Protein AF-A0A521M958-F1 (afdb_monomer_lite)

Secondary structure (DSSP, 8-state):
----EEE-----SS-HHHHHHHHHHHHHHHHHTT-S-EEE----SS---

Radius of gyration: 12.27 Å; chains: 1; bounding box: 26×23×32 Å

Sequence (49 aa):
MKFAVFDHLDRSGPDLGRQYEDRLKLIELYEWAGFHAYHVAEHHGTPLG

pLDDT: mean 91.81, std 8.5, range [59.22, 98.44]

Structure (mmCIF, N/CA/C/O backbone):
data_AF-A0A521M958-F1
#
_entry.id   AF-A0A521M958-F1
#
loop_
_atom_site.group_PDB
_atom_site.id
_atom_site.type_symbol
_atom_site.label_atom_id
_atom_site.label_alt_id
_atom_site.label_comp_id
_atom_site.label_asym_id
_atom_site.label_entity_id
_atom_site.label_seq_id
_atom_site.pdbx_PDB_ins_code
_atom_site.Cartn_x
_atom_site.Cartn_y
_atom_site.Cartn_z
_atom_site.occupancy
_atom_site.B_iso_or_equiv
_atom_site.auth_seq_id
_atom_site.auth_comp_id
_atom_site.auth_asym_id
_atom_site.auth_atom_id
_atom_site.pdbx_PDB_model_num
ATOM 1 N N . MET A 1 1 ? -14.096 -4.899 16.522 1.00 86.25 1 MET A N 1
ATOM 2 C CA . MET A 1 1 ? -13.546 -5.727 15.425 1.00 86.25 1 MET A CA 1
ATOM 3 C C . MET A 1 1 ? -12.738 -4.812 14.512 1.00 86.25 1 MET A C 1
ATOM 5 O O . MET A 1 1 ? -13.189 -3.693 14.313 1.00 86.25 1 MET A O 1
ATOM 9 N N . LYS A 1 2 ? -11.562 -5.226 14.022 1.00 95.75 2 LYS A N 1
ATOM 10 C CA . LYS A 1 2 ? -10.742 -4.439 13.081 1.00 95.75 2 LYS A CA 1
ATOM 11 C C . LYS A 1 2 ? -10.666 -5.175 11.743 1.00 95.75 2 LYS A C 1
ATOM 13 O O . LYS A 1 2 ? -10.493 -6.390 11.751 1.00 95.75 2 LYS A O 1
ATOM 18 N N . PHE A 1 3 ? -10.778 -4.444 10.639 1.00 97.44 3 PHE A N 1
ATOM 19 C CA . PHE A 1 3 ? -10.672 -4.971 9.276 1.00 97.44 3 PHE A CA 1
ATOM 20 C C . PHE A 1 3 ? -9.513 -4.287 8.557 1.00 97.44 3 PHE A C 1
ATOM 22 O O . PHE A 1 3 ? -9.300 -3.096 8.754 1.00 97.44 3 PHE A O 1
ATOM 29 N N . ALA A 1 4 ? -8.761 -5.032 7.755 1.00 97.88 4 ALA A N 1
ATOM 30 C CA . ALA A 1 4 ? -7.574 -4.558 7.049 1.00 97.88 4 ALA A CA 1
ATOM 31 C C . ALA A 1 4 ? -7.515 -5.168 5.642 1.00 97.88 4 ALA A C 1
ATOM 33 O O . ALA A 1 4 ? -8.240 -6.122 5.352 1.00 97.88 4 ALA A O 1
ATOM 34 N N . VAL A 1 5 ? -6.653 -4.613 4.792 1.00 98.00 5 VAL A N 1
ATOM 35 C CA . VAL A 1 5 ? -6.436 -5.060 3.409 1.00 98.00 5 VAL A CA 1
ATOM 36 C C . VAL A 1 5 ? -5.073 -5.740 3.289 1.00 98.00 5 VAL A C 1
ATOM 38 O O . VAL A 1 5 ? -4.125 -5.351 3.971 1.00 98.00 5 VAL A O 1
ATOM 41 N N . PHE A 1 6 ? -4.9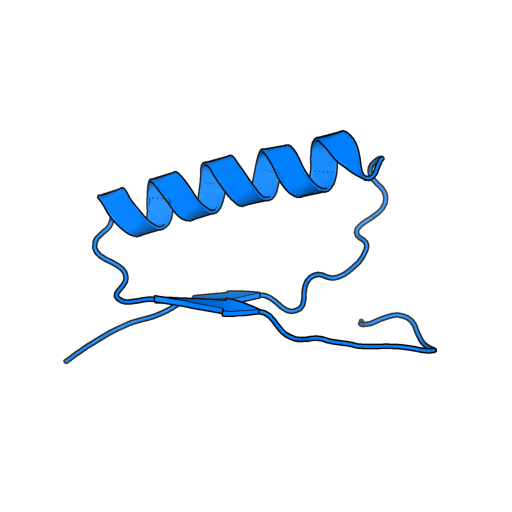80 -6.748 2.422 1.00 96.81 6 PHE A N 1
ATOM 42 C CA . PHE A 1 6 ? -3.736 -7.422 2.059 1.00 96.81 6 PHE A CA 1
ATOM 43 C C . PHE A 1 6 ? -3.516 -7.327 0.543 1.00 96.81 6 PHE A C 1
ATOM 45 O O . PHE A 1 6 ? -4.392 -7.720 -0.227 1.00 96.81 6 PHE A O 1
ATOM 52 N N . ASP A 1 7 ? -2.362 -6.814 0.127 1.00 94.25 7 ASP A N 1
ATOM 53 C CA . ASP A 1 7 ? -1.938 -6.669 -1.268 1.00 94.25 7 ASP A CA 1
ATOM 54 C C . ASP A 1 7 ? -0.710 -7.543 -1.534 1.00 94.25 7 ASP A C 1
ATOM 56 O O . ASP A 1 7 ? 0.303 -7.439 -0.844 1.00 94.25 7 ASP A O 1
ATOM 60 N N . HIS A 1 8 ? -0.791 -8.385 -2.562 1.00 91.50 8 HIS A N 1
ATOM 61 C CA . HIS A 1 8 ? 0.326 -9.229 -2.995 1.00 91.50 8 HIS A CA 1
ATOM 62 C C . HIS A 1 8 ? 1.398 -8.443 -3.773 1.00 91.50 8 HIS A C 1
ATOM 64 O O . HIS A 1 8 ? 2.512 -8.922 -3.947 1.00 91.50 8 HIS A O 1
ATOM 70 N N . LEU A 1 9 ? 1.079 -7.210 -4.187 1.00 89.38 9 LEU A N 1
ATOM 71 C CA . LEU A 1 9 ? 1.922 -6.332 -5.000 1.00 89.38 9 LEU A CA 1
ATOM 72 C C . LEU A 1 9 ? 2.305 -6.941 -6.365 1.00 89.38 9 LEU A C 1
ATOM 74 O O . LEU A 1 9 ? 3.372 -6.681 -6.920 1.00 89.38 9 LEU A O 1
ATOM 78 N N . ASP A 1 10 ? 1.390 -7.709 -6.953 1.00 88.06 10 ASP A N 1
ATOM 79 C CA . ASP A 1 10 ? 1.655 -8.451 -8.188 1.00 88.06 10 ASP A CA 1
ATOM 80 C C . ASP A 1 10 ? 1.787 -7.549 -9.403 1.00 88.06 10 ASP A C 1
ATOM 82 O O . ASP A 1 10 ? 0.987 -6.631 -9.621 1.00 88.06 10 ASP A O 1
A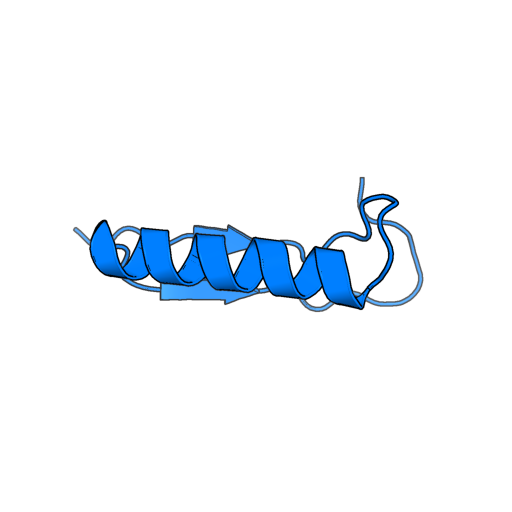TOM 86 N N . ARG A 1 11 ? 2.780 -7.834 -10.251 1.00 84.12 11 ARG A N 1
ATOM 87 C CA . ARG A 1 11 ? 2.989 -7.095 -11.496 1.00 84.12 11 ARG A CA 1
ATOM 88 C C . ARG A 1 11 ? 1.862 -7.401 -12.484 1.00 84.12 11 ARG A C 1
ATOM 90 O O . ARG A 1 11 ? 1.793 -8.489 -13.036 1.00 84.12 11 ARG A O 1
ATOM 97 N N . SER A 1 12 ? 1.025 -6.405 -12.764 1.00 75.19 12 SER A N 1
ATOM 98 C CA . SER A 1 12 ? -0.255 -6.590 -13.473 1.00 75.19 12 SER A CA 1
ATOM 99 C C . SER A 1 12 ? -0.274 -6.113 -14.932 1.00 75.19 12 SER A C 1
ATOM 101 O O . SER A 1 12 ? -1.342 -5.973 -15.518 1.00 75.19 12 SER A O 1
ATOM 103 N N . GLY A 1 13 ? 0.887 -5.867 -15.549 1.00 80.25 13 GLY A N 1
ATOM 104 C CA . GLY A 1 13 ? 0.993 -5.461 -16.961 1.00 80.25 13 GLY A CA 1
ATOM 105 C C . GLY A 1 13 ? 1.229 -3.962 -17.231 1.00 80.25 13 GLY A C 1
ATOM 106 O O . GLY A 1 13 ? 2.009 -3.677 -18.140 1.00 80.25 13 GLY A O 1
ATOM 107 N N . PRO A 1 14 ? 0.664 -2.994 -16.472 1.00 84.31 14 PRO A N 1
ATOM 108 C CA . PRO A 1 14 ? 1.022 -1.581 -16.592 1.00 84.31 14 PRO A CA 1
ATOM 109 C C . PRO A 1 14 ? 2.509 -1.280 -16.361 1.00 84.31 14 PRO A C 1
ATOM 111 O O . PRO A 1 14 ? 3.283 -2.095 -15.828 1.00 84.31 14 PRO A O 1
ATOM 114 N N . ASP A 1 15 ? 2.908 -0.063 -16.741 1.00 92.44 15 ASP A N 1
ATOM 115 C CA . ASP A 1 15 ? 4.176 0.500 -16.296 1.00 92.44 15 ASP A CA 1
ATOM 116 C C . ASP A 1 15 ? 4.177 0.672 -14.769 1.00 92.44 15 ASP A C 1
ATOM 118 O O . ASP A 1 15 ? 3.130 0.791 -14.127 1.00 92.44 15 ASP A O 1
ATOM 122 N N . LEU A 1 16 ? 5.375 0.652 -14.184 1.00 91.75 16 LEU A N 1
ATOM 123 C CA . LEU A 1 16 ? 5.533 0.678 -12.732 1.00 91.75 16 LEU A CA 1
ATOM 124 C C . LEU A 1 16 ? 4.960 1.952 -12.109 1.00 91.75 16 LEU A C 1
ATOM 126 O O . LEU A 1 16 ? 4.333 1.875 -11.057 1.00 91.75 16 LEU A O 1
ATOM 130 N N . GLY A 1 17 ? 5.146 3.107 -12.753 1.00 95.31 17 GLY A N 1
ATOM 131 C CA . GLY A 1 17 ? 4.685 4.386 -12.220 1.00 95.31 17 GLY A CA 1
ATOM 132 C C . GLY A 1 17 ? 3.173 4.394 -12.057 1.00 95.31 17 GLY A C 1
ATOM 133 O O . GLY A 1 17 ? 2.669 4.646 -10.965 1.00 95.31 17 GLY A O 1
ATOM 134 N N . ARG A 1 18 ? 2.451 4.013 -13.114 1.00 95.12 18 ARG A N 1
ATOM 135 C CA . ARG A 1 18 ? 0.993 3.891 -13.066 1.00 95.12 18 ARG A CA 1
ATOM 136 C C . ARG A 1 18 ? 0.523 2.851 -12.052 1.00 95.12 18 ARG A C 1
ATOM 138 O O . ARG A 1 18 ? -0.432 3.103 -11.326 1.00 95.12 18 ARG A O 1
ATOM 145 N N . GLN A 1 19 ? 1.194 1.703 -11.976 1.00 93.56 19 GLN A N 1
ATOM 146 C CA . GLN A 1 19 ? 0.826 0.653 -11.029 1.00 93.56 19 GLN A CA 1
ATOM 147 C C . GLN A 1 19 ? 0.885 1.127 -9.568 1.00 93.56 19 GLN A C 1
ATOM 149 O O . GLN A 1 19 ? -0.016 0.810 -8.786 1.00 93.56 19 GLN A O 1
ATOM 154 N N . TYR A 1 20 ? 1.943 1.850 -9.194 1.00 94.56 20 TYR A N 1
ATOM 155 C CA . TYR A 1 20 ? 2.080 2.386 -7.842 1.00 94.56 20 TYR A CA 1
ATOM 156 C C . TYR A 1 20 ? 1.116 3.545 -7.592 1.00 94.56 20 TYR A C 1
ATOM 158 O O . TYR A 1 20 ? 0.490 3.582 -6.538 1.00 94.56 20 TYR A O 1
ATOM 166 N N . GLU A 1 21 ? 0.931 4.432 -8.567 1.00 96.94 21 GLU A N 1
ATOM 167 C CA . GLU A 1 21 ? -0.024 5.542 -8.484 1.00 96.94 21 GLU A CA 1
ATOM 168 C C . GLU A 1 21 ? -1.460 5.049 -8.231 1.00 96.94 21 GLU A C 1
ATOM 170 O O . GLU A 1 21 ? -2.150 5.544 -7.340 1.00 96.94 21 GLU A O 1
ATOM 175 N N . ASP A 1 22 ? -1.908 4.031 -8.972 1.00 95.31 22 ASP A N 1
ATOM 176 C CA . ASP A 1 22 ? -3.247 3.457 -8.807 1.00 95.31 22 ASP A CA 1
ATOM 177 C C . ASP A 1 22 ? -3.411 2.790 -7.425 1.00 95.31 22 ASP A C 1
ATOM 179 O O . ASP A 1 22 ? -4.480 2.873 -6.815 1.00 95.31 22 ASP A O 1
ATOM 183 N N . ARG A 1 23 ? -2.343 2.184 -6.883 1.00 95.38 23 ARG A N 1
ATOM 184 C CA . ARG A 1 23 ? -2.330 1.626 -5.518 1.00 95.38 23 ARG A CA 1
ATOM 185 C C . ARG A 1 23 ? -2.377 2.701 -4.443 1.00 95.38 23 ARG A C 1
ATOM 187 O O . ARG A 1 23 ? -3.125 2.538 -3.487 1.00 95.38 23 ARG A O 1
ATOM 194 N N . LEU A 1 24 ? -1.630 3.792 -4.595 1.00 97.31 24 LEU A N 1
ATOM 195 C CA . LEU A 1 24 ? -1.655 4.901 -3.639 1.00 97.31 24 LEU A CA 1
ATOM 196 C C . LEU A 1 24 ? -3.061 5.499 -3.529 1.00 97.31 24 LEU A C 1
ATOM 198 O O . LEU A 1 24 ? -3.580 5.613 -2.422 1.00 97.31 24 LEU A O 1
ATOM 202 N N . LYS A 1 25 ? -3.735 5.739 -4.661 1.00 98.12 25 LYS A N 1
ATOM 203 C CA . LYS A 1 25 ? -5.140 6.190 -4.679 1.00 98.12 25 LYS A CA 1
ATOM 204 C C . LYS A 1 25 ? -6.076 5.226 -3.958 1.00 98.12 25 LYS A C 1
ATOM 206 O O . LYS A 1 25 ? -6.997 5.643 -3.263 1.00 98.12 25 LYS A O 1
ATOM 211 N N . LEU A 1 26 ? -5.861 3.924 -4.122 1.00 96.94 26 LEU A N 1
ATOM 212 C CA . LEU A 1 26 ? -6.670 2.910 -3.456 1.00 96.94 26 LEU A CA 1
ATOM 213 C C . LEU A 1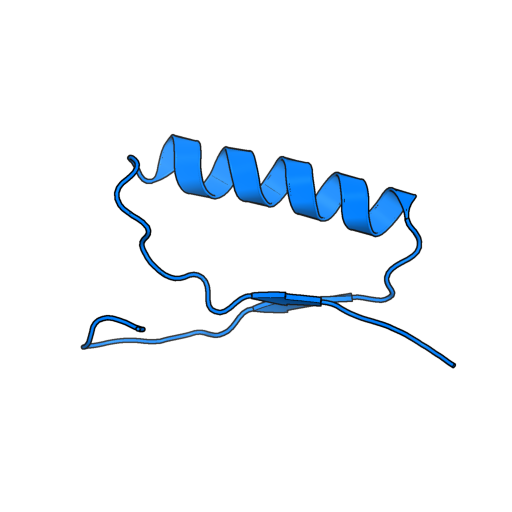 26 ? -6.415 2.872 -1.940 1.00 96.94 26 LEU A C 1
ATOM 215 O O . LEU A 1 26 ? -7.364 2.742 -1.170 1.00 9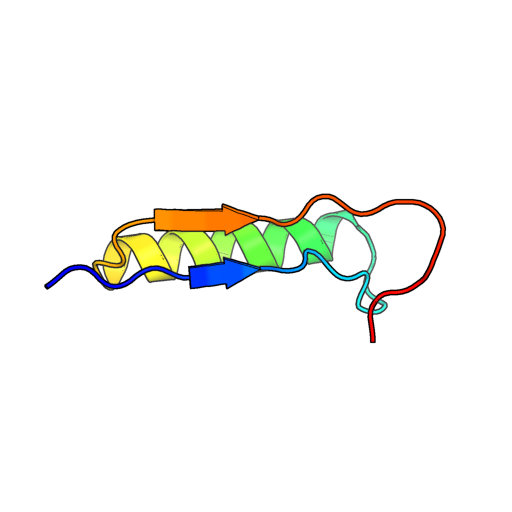6.94 26 LEU A O 1
ATOM 219 N N . ILE A 1 27 ? -5.160 3.030 -1.509 1.00 97.75 27 ILE A N 1
ATOM 220 C CA . ILE A 1 27 ? -4.783 3.119 -0.090 1.00 97.75 27 ILE A CA 1
ATOM 221 C C . ILE A 1 27 ? -5.434 4.338 0.566 1.00 97.75 27 ILE A C 1
ATOM 223 O O . ILE A 1 27 ? -5.998 4.202 1.650 1.00 97.75 27 ILE A O 1
ATOM 227 N N . GLU A 1 28 ? -5.429 5.494 -0.102 1.00 98.44 28 GLU A N 1
ATOM 228 C CA . GLU A 1 28 ? -6.150 6.683 0.368 1.00 98.44 28 GLU A CA 1
ATOM 229 C C . GLU A 1 28 ? -7.636 6.361 0.573 1.00 98.44 28 GLU A C 1
ATOM 231 O O . GLU A 1 28 ? -8.189 6.607 1.642 1.00 98.44 28 GLU A O 1
ATOM 236 N N . LEU A 1 29 ? -8.290 5.724 -0.404 1.00 98.44 29 LEU A N 1
ATOM 237 C CA . LEU A 1 29 ? -9.694 5.318 -0.272 1.00 98.44 29 LEU A CA 1
ATOM 238 C C . LEU A 1 29 ? -9.928 4.350 0.897 1.00 98.44 29 LEU A C 1
ATOM 240 O O . LEU A 1 29 ? -10.967 4.433 1.553 1.00 98.44 29 LEU A O 1
ATOM 244 N N . TYR A 1 30 ? -8.985 3.451 1.188 1.00 98.12 30 TYR A N 1
ATOM 245 C CA . TYR A 1 30 ? -9.076 2.566 2.349 1.00 98.12 30 TYR A CA 1
ATOM 246 C C . TYR A 1 30 ? -8.974 3.313 3.675 1.00 98.12 30 TYR A C 1
ATOM 248 O O . TYR A 1 30 ? -9.707 2.981 4.610 1.00 98.12 30 TYR A O 1
ATOM 256 N N . GLU A 1 31 ? -8.119 4.330 3.754 1.00 97.56 31 GLU A N 1
ATOM 257 C CA . GLU A 1 31 ? -8.047 5.212 4.917 1.00 97.56 31 GLU A CA 1
ATOM 258 C C . GLU A 1 31 ? -9.387 5.930 5.133 1.00 97.56 31 GLU A C 1
ATOM 260 O O . GLU A 1 31 ? -9.966 5.841 6.218 1.00 97.56 31 GLU A O 1
ATOM 265 N N . TRP A 1 32 ? -9.950 6.533 4.079 1.00 98.12 32 TRP A N 1
ATOM 266 C CA . TRP A 1 32 ? -11.269 7.179 4.133 1.00 98.12 32 TRP A CA 1
ATOM 267 C C . TRP A 1 32 ? -12.399 6.210 4.507 1.00 98.12 32 TRP A C 1
ATOM 269 O O . TRP A 1 32 ? -13.338 6.590 5.208 1.00 98.12 32 TRP A O 1
ATOM 279 N N . ALA A 1 33 ? -12.315 4.953 4.069 1.00 97.94 33 ALA A N 1
ATOM 280 C CA . ALA A 1 33 ? -13.287 3.910 4.385 1.00 97.94 33 ALA A CA 1
ATOM 281 C C . ALA A 1 33 ? -13.103 3.289 5.787 1.00 97.94 33 ALA A C 1
ATOM 283 O O . ALA A 1 33 ? -13.917 2.460 6.199 1.00 97.94 33 ALA A O 1
ATOM 284 N N . GLY A 1 34 ? -12.066 3.681 6.537 1.00 97.88 34 GLY A N 1
ATOM 285 C CA . GLY A 1 34 ? -11.839 3.243 7.915 1.00 97.88 34 GLY A CA 1
ATOM 286 C C . GLY A 1 34 ? -11.192 1.862 8.056 1.00 97.88 34 GLY A C 1
ATOM 287 O O . GLY A 1 34 ? -11.332 1.225 9.107 1.00 97.88 34 GLY A O 1
ATOM 288 N N . PHE A 1 35 ? -10.486 1.376 7.029 1.00 98.31 35 PHE A N 1
ATOM 289 C CA . PHE A 1 35 ? -9.667 0.170 7.168 1.00 98.31 35 PHE A CA 1
ATOM 290 C C . PHE A 1 35 ? -8.502 0.428 8.127 1.00 98.31 35 PHE A C 1
ATOM 292 O O . PHE A 1 35 ? -7.882 1.485 8.138 1.00 98.31 35 PHE A O 1
ATOM 299 N N . HIS A 1 36 ? -8.196 -0.568 8.952 1.00 98.12 36 HIS A N 1
ATOM 300 C CA . HIS A 1 36 ? -7.214 -0.440 10.020 1.00 98.12 36 HIS A CA 1
ATOM 301 C C . HIS A 1 36 ? -5.774 -0.376 9.512 1.00 98.12 36 HIS A C 1
ATOM 303 O O . HIS A 1 36 ? -4.940 0.281 10.131 1.00 98.12 36 HIS A O 1
ATOM 309 N N . ALA A 1 37 ? -5.474 -1.128 8.456 1.00 97.75 37 ALA A N 1
ATOM 310 C CA . ALA A 1 37 ? -4.129 -1.287 7.935 1.00 97.75 37 ALA A CA 1
ATOM 311 C C . ALA A 1 37 ? -4.154 -1.739 6.471 1.00 97.75 37 ALA A C 1
ATOM 313 O O . ALA A 1 37 ? -5.115 -2.369 6.014 1.00 97.75 37 ALA A O 1
ATOM 314 N N . TYR A 1 38 ? -3.051 -1.455 5.784 1.00 97.75 38 TYR A N 1
ATOM 315 C CA . TYR A 1 38 ? -2.720 -1.963 4.462 1.00 97.75 38 TYR A CA 1
ATOM 316 C C . TYR A 1 38 ? -1.450 -2.810 4.575 1.00 97.75 38 TYR A C 1
ATOM 318 O O . TYR A 1 38 ? -0.372 -2.291 4.866 1.00 97.75 38 TYR A O 1
ATOM 326 N N . HIS A 1 39 ? -1.589 -4.122 4.420 1.00 97.75 39 HIS A N 1
ATOM 327 C CA . HIS A 1 39 ? -0.487 -5.073 4.494 1.00 97.75 39 HIS A CA 1
ATOM 328 C C . HIS A 1 39 ? -0.007 -5.419 3.090 1.00 97.75 39 HIS A C 1
ATOM 330 O O . HIS A 1 39 ? -0.824 -5.642 2.200 1.00 97.75 39 HIS A O 1
ATOM 336 N N . VAL A 1 40 ? 1.308 -5.498 2.910 1.00 95.62 40 VAL A N 1
ATOM 337 C CA . VAL A 1 40 ? 1.931 -5.778 1.614 1.00 95.62 40 VAL A CA 1
ATOM 338 C C . VAL A 1 40 ? 2.806 -7.016 1.729 1.00 95.62 40 VAL A C 1
ATOM 340 O O . VAL A 1 40 ? 3.573 -7.141 2.686 1.00 95.62 40 VAL A O 1
ATOM 343 N N . ALA A 1 41 ? 2.685 -7.925 0.765 1.00 93.38 41 ALA A N 1
ATOM 344 C CA . ALA A 1 41 ? 3.597 -9.048 0.615 1.00 93.38 41 ALA A CA 1
ATOM 345 C C . ALA A 1 41 ? 4.890 -8.614 -0.089 1.00 93.38 41 ALA A C 1
ATOM 347 O O . ALA A 1 41 ? 4.870 -7.824 -1.030 1.00 93.38 41 ALA A O 1
ATOM 348 N N . GLU A 1 42 ? 6.014 -9.181 0.337 1.00 91.38 42 GLU A N 1
ATOM 349 C CA . GLU A 1 42 ? 7.269 -9.123 -0.407 1.00 91.38 42 GLU A CA 1
ATOM 350 C C . GLU A 1 42 ? 7.515 -10.485 -1.061 1.00 91.38 42 GLU A C 1
ATOM 352 O O . GLU A 1 42 ? 7.419 -11.521 -0.400 1.00 91.38 42 GLU A O 1
ATOM 357 N N . HIS A 1 43 ? 7.831 -10.491 -2.356 1.00 88.81 43 HIS A N 1
ATOM 358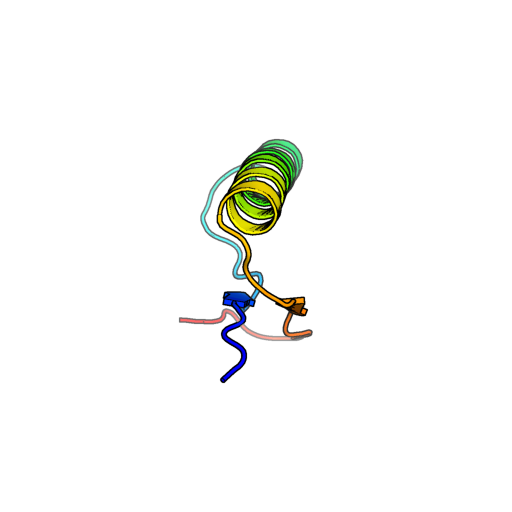 C CA . HIS A 1 43 ? 8.081 -11.710 -3.121 1.00 88.81 43 HIS A CA 1
ATOM 359 C C . HIS A 1 43 ? 9.196 -11.512 -4.143 1.00 88.81 43 HIS A C 1
ATOM 361 O O . HIS A 1 43 ? 9.324 -10.447 -4.747 1.00 88.81 43 HIS A O 1
ATOM 367 N N . HIS A 1 44 ? 9.983 -12.565 -4.365 1.00 87.31 44 HIS A N 1
ATOM 368 C CA . HIS A 1 44 ? 11.131 -12.557 -5.268 1.00 87.31 44 HIS A CA 1
ATOM 369 C C . HIS A 1 44 ? 11.187 -13.844 -6.093 1.00 87.31 44 HIS A C 1
ATOM 371 O O . HIS A 1 44 ? 10.926 -14.933 -5.590 1.00 87.31 44 HIS A O 1
ATOM 377 N N . GLY A 1 45 ? 11.614 -13.736 -7.353 1.00 83.44 45 GLY A N 1
ATOM 378 C CA . GLY A 1 45 ? 12.070 -14.885 -8.146 1.00 83.44 45 GLY A CA 1
ATOM 379 C C . GLY A 1 45 ? 11.022 -15.618 -8.991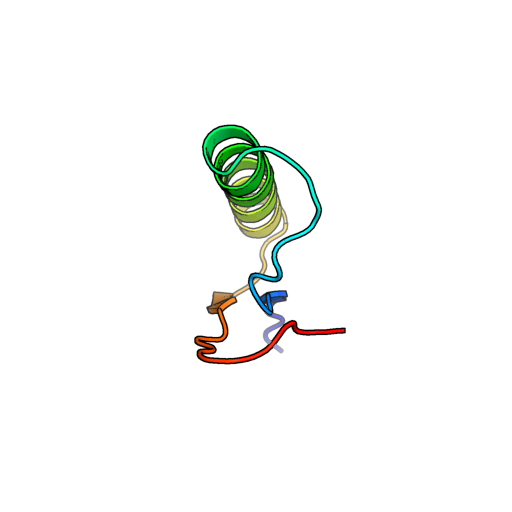 1.00 83.44 45 GLY A C 1
ATOM 380 O O . GLY A 1 45 ? 11.423 -16.419 -9.832 1.00 83.44 45 GLY A O 1
ATOM 381 N N . THR A 1 46 ? 9.721 -15.336 -8.856 1.00 80.62 46 THR A N 1
ATOM 382 C CA . THR A 1 46 ? 8.669 -15.887 -9.742 1.00 80.62 46 THR A CA 1
ATOM 383 C C . THR A 1 46 ? 7.488 -14.921 -9.902 1.00 80.62 46 THR A C 1
ATOM 385 O O . THR A 1 46 ? 7.295 -14.071 -9.035 1.00 80.62 46 THR A O 1
ATOM 388 N N . PRO A 1 47 ? 6.665 -15.039 -10.961 1.00 71.88 47 PRO A N 1
ATOM 389 C CA . PRO A 1 47 ? 5.362 -14.381 -11.003 1.00 71.88 47 PRO A CA 1
ATOM 390 C C . PRO A 1 47 ? 4.452 -14.886 -9.876 1.00 71.88 47 PRO A C 1
ATOM 392 O O . PRO A 1 47 ? 4.519 -16.060 -9.501 1.00 71.88 47 PRO A O 1
ATOM 395 N N . LEU A 1 48 ? 3.607 -13.996 -9.371 1.00 71.06 48 LEU A N 1
ATOM 396 C CA . LEU A 1 48 ? 2.450 -14.321 -8.540 1.00 71.06 48 LEU A CA 1
ATOM 397 C C . LEU A 1 48 ? 1.215 -14.387 -9.462 1.00 71.06 48 LEU A C 1
ATOM 399 O O . LEU A 1 48 ? 1.200 -13.733 -10.509 1.00 71.06 48 LEU A O 1
ATOM 403 N N . GLY A 1 49 ? 0.297 -15.310 -9.161 1.00 59.22 49 GLY A N 1
ATOM 404 C CA . GLY A 1 49 ? -0.771 -15.766 -10.067 1.00 59.22 49 GLY A CA 1
ATOM 405 C C . GLY A 1 49 ? -1.961 -14.827 -10.185 1.00 59.22 49 GLY A C 1
ATOM 406 O O . GLY A 1 49 ? -2.301 -14.183 -9.174 1.00 59.22 49 GLY A O 1
#

Foldseek 3Di:
DAAAEEEALFDDPDDPVVSVVVVVVVVVVCVVVRHPYYHYDDDDDDGDD